Protein AF-A0A7V3FT66-F1 (afdb_monomer_lite)

Secondary structure (DSSP, 8-state):
--HIIIIIIHHHHHHHTT--HHHHHHHHHHHHTHHHHHTTSTHHHHHH-GGGTHHHHHHHHHHHHHHH--HHHHHHHHHHHHHHHHHTTTTTT---TTTT-GGGS-HHHHHHHHHHHHHHHHHHHHHHTT-

Sequence (131 aa):
MNREVHYELTKRWALDEGFSADDAEVIATADWACDARYVTTLAHKRYHWPLFGSWLVWRRRAADARESGDLVALGEALHALQDTIGHGFLGHLWHWPGIDRLEHRGPGVRRRLERASRRVLAMHLQGRGRG

Foldseek 3Di:
DDLCQLAVLQLVLLVVLPDDNVLSNLLSCLLVCLCVVCVVHPVNCCLQEVVNPLVVQLVVLLVVCLVPVDSSSLSSSLNSVLNCLQCDNCVVPDDDPPSSDPVVDDPVSVVVSSVVSSVSSNSSVVSVVVD

pLDDT: mean 82.96, std 14.77, range [44.12, 98.25]

Structure (mmCIF, N/CA/C/O backbone):
data_AF-A0A7V3FT66-F1
#
_entry.id   AF-A0A7V3FT66-F1
#
loop_
_atom_site.group_PDB
_atom_site.id
_atom_site.type_symbol
_atom_site.label_atom_id
_atom_site.label_alt_id
_atom_site.label_comp_id
_atom_site.label_asym_id
_atom_site.label_entity_id
_atom_site.label_seq_id
_atom_site.pdbx_PDB_ins_code
_atom_site.Cartn_x
_atom_site.Cartn_y
_atom_site.Cartn_z
_atom_site.occupancy
_atom_site.B_iso_or_equiv
_atom_site.auth_seq_id
_atom_site.auth_comp_id
_atom_site.auth_asym_id
_atom_site.auth_atom_id
_atom_site.pdbx_PDB_model_num
ATOM 1 N N . MET A 1 1 ? 6.030 0.648 -8.599 1.00 72.00 1 MET A N 1
ATOM 2 C CA . MET A 1 1 ? 5.209 -0.060 -9.634 1.00 72.00 1 MET A CA 1
ATOM 3 C C . MET A 1 1 ? 4.166 0.904 -10.232 1.00 72.00 1 MET A C 1
ATOM 5 O O . MET A 1 1 ? 4.303 2.102 -10.043 1.00 72.00 1 MET A O 1
ATOM 9 N N . ASN A 1 2 ? 3.173 0.465 -11.026 1.00 81.44 2 ASN A N 1
ATOM 10 C CA . ASN A 1 2 ? 2.145 1.353 -11.618 1.00 81.44 2 ASN A CA 1
ATOM 11 C C . ASN A 1 2 ? 0.846 1.412 -10.778 1.00 81.44 2 ASN A C 1
ATOM 13 O O . ASN A 1 2 ? 0.650 0.618 -9.859 1.00 81.44 2 ASN A O 1
ATOM 17 N N . ARG A 1 3 ? -0.077 2.320 -11.145 1.00 87.44 3 ARG A N 1
ATOM 18 C CA . ARG A 1 3 ? -1.399 2.496 -10.503 1.00 87.44 3 ARG A CA 1
ATOM 19 C C . ARG A 1 3 ? -2.218 1.202 -10.407 1.00 87.44 3 ARG A C 1
ATOM 21 O O . ARG A 1 3 ? -2.977 1.030 -9.462 1.00 87.44 3 ARG A O 1
ATOM 28 N N . GLU A 1 4 ? -2.061 0.289 -11.364 1.00 89.50 4 GLU A N 1
ATOM 29 C CA . GLU A 1 4 ? -2.715 -1.026 -11.325 1.00 89.50 4 GLU A CA 1
ATOM 30 C C . GLU A 1 4 ? -2.383 -1.779 -10.030 1.00 89.50 4 GLU A C 1
ATOM 32 O O . GLU A 1 4 ? -3.285 -2.300 -9.385 1.00 89.50 4 GLU A O 1
ATOM 37 N N . VAL A 1 5 ? -1.111 -1.806 -9.620 1.00 88.62 5 VAL A N 1
ATOM 38 C CA . VAL A 1 5 ? -0.692 -2.505 -8.398 1.00 88.62 5 VAL A CA 1
ATOM 39 C C . VAL A 1 5 ? -1.046 -1.692 -7.161 1.00 88.62 5 VAL A C 1
ATOM 41 O O . VAL A 1 5 ? -1.802 -2.171 -6.322 1.00 88.62 5 VAL A O 1
ATOM 44 N N . HIS A 1 6 ? -0.537 -0.462 -7.087 1.00 92.94 6 HIS A N 1
ATOM 45 C CA . HIS A 1 6 ? -0.593 0.358 -5.874 1.00 92.94 6 HIS A CA 1
ATOM 46 C C . HIS A 1 6 ? -1.992 0.866 -5.530 1.00 92.94 6 HIS A C 1
ATOM 48 O O . HIS A 1 6 ? -2.233 1.291 -4.409 1.00 92.94 6 HIS A O 1
ATOM 54 N N . TYR A 1 7 ? -2.924 0.853 -6.485 1.00 95.38 7 TYR A N 1
ATOM 55 C CA . TYR A 1 7 ? -4.284 1.321 -6.249 1.00 95.38 7 TYR A CA 1
ATOM 56 C C . TYR A 1 7 ? -5.314 0.229 -6.528 1.00 95.38 7 TYR A C 1
ATOM 58 O O . TYR A 1 7 ? -5.970 -0.243 -5.605 1.00 95.38 7 TYR A O 1
ATOM 66 N N . GLU A 1 8 ? -5.454 -0.207 -7.783 1.00 95.50 8 GLU A N 1
ATOM 67 C CA . GLU A 1 8 ? -6.579 -1.068 -8.188 1.00 95.50 8 GLU A CA 1
ATOM 68 C C . GLU A 1 8 ? -6.514 -2.455 -7.529 1.00 95.50 8 GLU A C 1
ATOM 70 O O . GLU A 1 8 ? -7.490 -2.928 -6.939 1.00 95.50 8 GLU A O 1
ATOM 75 N N . LEU A 1 9 ? -5.349 -3.106 -7.589 1.00 95.50 9 LEU A N 1
ATOM 76 C CA . LEU A 1 9 ? -5.138 -4.407 -6.962 1.00 95.50 9 LEU A CA 1
ATOM 77 C C . LEU A 1 9 ? -5.085 -4.297 -5.442 1.00 95.50 9 LEU A C 1
ATOM 79 O O . LEU A 1 9 ? -5.717 -5.115 -4.779 1.00 95.50 9 LEU A O 1
ATOM 83 N N . THR A 1 10 ? -4.414 -3.285 -4.884 1.00 97.38 10 THR A N 1
ATOM 84 C CA . THR A 1 10 ? -4.422 -3.040 -3.434 1.00 97.38 10 THR A CA 1
ATOM 85 C C . THR A 1 10 ? -5.847 -2.886 -2.897 1.00 97.38 10 THR A C 1
ATOM 87 O O . THR A 1 10 ? -6.205 -3.569 -1.936 1.00 97.38 10 THR A O 1
ATOM 90 N N . LYS A 1 11 ? -6.692 -2.072 -3.546 1.00 98.25 11 LYS A N 1
ATOM 91 C CA . LYS A 1 11 ? -8.100 -1.893 -3.164 1.00 98.25 11 LYS A CA 1
ATOM 92 C C . LYS A 1 11 ? -8.864 -3.210 -3.229 1.00 98.25 11 LYS A C 1
ATOM 94 O O . LYS A 1 11 ? -9.533 -3.583 -2.269 1.00 98.25 11 LYS A O 1
ATOM 99 N N . ARG A 1 12 ? -8.740 -3.937 -4.343 1.00 98.00 12 ARG A N 1
ATOM 100 C CA . ARG A 1 12 ? -9.400 -5.236 -4.522 1.00 98.00 12 ARG A CA 1
ATOM 101 C C . ARG A 1 12 ? -8.976 -6.240 -3.452 1.00 98.00 12 ARG A C 1
ATOM 103 O O . ARG A 1 12 ? -9.828 -6.882 -2.855 1.00 98.00 12 ARG A O 1
ATOM 110 N N . TRP A 1 13 ? -7.679 -6.361 -3.189 1.00 97.88 13 TRP A N 1
ATOM 111 C CA . TRP A 1 13 ? -7.170 -7.278 -2.175 1.00 97.88 13 TRP A CA 1
ATOM 112 C C . TRP A 1 13 ? -7.623 -6.887 -0.770 1.00 97.88 13 TRP A C 1
ATOM 114 O O . TRP A 1 13 ? -7.950 -7.771 0.009 1.00 97.88 13 TRP A O 1
ATOM 124 N N . ALA A 1 14 ? -7.690 -5.594 -0.439 1.00 97.75 14 ALA A N 1
ATOM 125 C CA . ALA A 1 14 ? -8.225 -5.146 0.846 1.00 97.75 14 ALA A CA 1
ATOM 126 C C . ALA A 1 14 ? -9.704 -5.540 1.015 1.00 97.75 14 ALA A C 1
ATOM 128 O O . ALA A 1 14 ? -10.077 -6.080 2.055 1.00 97.75 14 ALA A O 1
ATOM 129 N N . LEU A 1 15 ? -10.523 -5.352 -0.024 1.00 98.12 15 LEU A N 1
ATOM 130 C CA . LEU A 1 15 ? -11.917 -5.809 -0.029 1.00 98.12 15 LEU A CA 1
ATOM 131 C C . LEU A 1 15 ? -12.017 -7.332 0.150 1.00 98.12 15 LEU A C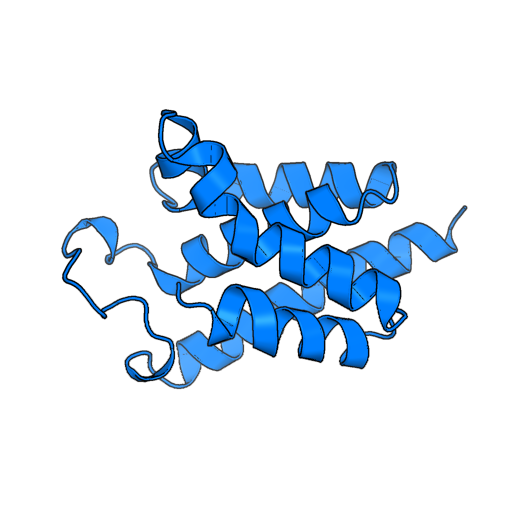 1
ATOM 133 O O . LEU A 1 15 ? -12.776 -7.800 0.994 1.00 98.12 15 LEU A O 1
ATOM 137 N N . ASP A 1 16 ? -11.215 -8.099 -0.594 1.00 97.56 16 ASP A N 1
ATOM 138 C CA . ASP A 1 16 ? -11.203 -9.567 -0.532 1.00 97.56 16 ASP A CA 1
ATOM 139 C C . ASP A 1 16 ? -10.771 -10.102 0.851 1.00 97.56 16 ASP A C 1
ATOM 141 O O . ASP A 1 16 ? -11.186 -11.191 1.245 1.00 97.56 16 ASP A O 1
ATOM 145 N N . GLU A 1 17 ? -9.940 -9.358 1.593 1.00 96.50 17 GLU A N 1
ATOM 146 C CA . GLU A 1 17 ? -9.528 -9.699 2.965 1.00 96.50 17 GLU A CA 1
ATOM 147 C C . GLU A 1 17 ? -10.540 -9.248 4.036 1.00 96.50 17 GLU A C 1
ATOM 149 O O . GLU A 1 17 ? -10.394 -9.614 5.201 1.00 96.50 17 GLU A O 1
ATOM 154 N N . GLY A 1 18 ? -11.583 -8.500 3.660 1.00 96.50 18 GLY A N 1
ATOM 155 C CA . GLY A 1 18 ? -12.690 -8.133 4.549 1.00 96.50 18 GLY A CA 1
ATOM 156 C C . GLY A 1 18 ? -12.636 -6.717 5.126 1.00 96.50 18 GLY A C 1
ATOM 157 O O . GLY A 1 18 ? -13.334 -6.439 6.101 1.00 96.50 18 GLY A O 1
ATOM 158 N N . PHE A 1 19 ? -11.836 -5.812 4.554 1.00 96.88 19 PHE A N 1
ATOM 159 C CA . PHE A 1 19 ? -11.941 -4.386 4.878 1.00 96.88 19 PHE A CA 1
ATOM 160 C C . PHE A 1 19 ? -13.249 -3.793 4.329 1.00 96.88 19 PHE A C 1
ATOM 162 O O . PHE A 1 19 ? -13.789 -4.258 3.322 1.00 96.88 19 PHE A O 1
ATOM 169 N N . SER A 1 20 ? -13.750 -2.735 4.974 1.00 97.38 20 SER A N 1
ATOM 170 C CA . SER A 1 20 ? -14.852 -1.942 4.422 1.00 97.38 20 SER A CA 1
ATOM 171 C C . SER A 1 20 ? -14.422 -1.259 3.116 1.00 97.38 20 SER A C 1
ATOM 173 O O . SER A 1 20 ? -13.230 -1.101 2.843 1.00 97.38 20 SER A O 1
ATOM 175 N N . ALA A 1 21 ? -15.391 -0.826 2.306 1.00 97.94 21 ALA A N 1
ATOM 176 C CA . ALA A 1 21 ? -15.094 -0.088 1.079 1.00 97.94 21 ALA A CA 1
ATOM 177 C C . ALA A 1 21 ? -14.311 1.207 1.349 1.00 97.94 21 ALA A C 1
ATOM 179 O O . ALA A 1 21 ? -13.377 1.514 0.608 1.00 97.94 21 ALA A O 1
ATOM 180 N N . ASP A 1 22 ? -14.648 1.909 2.432 1.00 98.06 22 ASP A N 1
ATOM 181 C CA . ASP A 1 22 ? -13.976 3.142 2.842 1.00 98.06 22 ASP A CA 1
ATOM 182 C C . ASP A 1 22 ? -12.546 2.864 3.326 1.00 98.06 22 ASP A C 1
ATOM 184 O O . ASP A 1 22 ? -11.607 3.529 2.888 1.00 98.06 22 ASP A O 1
ATOM 188 N N . ASP A 1 23 ? -12.343 1.833 4.156 1.00 97.88 23 ASP A N 1
ATOM 189 C CA . ASP A 1 23 ? -11.005 1.450 4.620 1.00 97.88 23 ASP A CA 1
ATOM 190 C C . ASP A 1 23 ? -10.124 1.022 3.431 1.00 97.88 23 ASP A C 1
ATOM 192 O O . ASP A 1 23 ? -8.965 1.430 3.330 1.00 97.88 23 ASP A O 1
ATOM 196 N N . ALA A 1 24 ? -10.672 0.238 2.496 1.00 97.94 24 ALA A N 1
ATOM 197 C CA . ALA A 1 24 ? -9.965 -0.193 1.291 1.00 97.94 24 ALA A CA 1
ATOM 198 C C . ALA A 1 24 ? -9.557 0.992 0.397 1.00 97.94 24 ALA A C 1
ATOM 200 O O . ALA A 1 24 ? -8.457 0.991 -0.161 1.00 97.94 24 ALA A O 1
ATOM 201 N N . GLU A 1 25 ? -10.412 2.013 0.284 1.00 98.19 25 GLU A N 1
ATOM 202 C CA . GLU A 1 25 ? -10.116 3.250 -0.444 1.00 98.19 25 GLU A CA 1
ATOM 203 C C . GLU A 1 25 ? -8.969 4.034 0.208 1.00 98.19 25 GLU A C 1
ATOM 205 O O . GLU A 1 25 ? -8.056 4.489 -0.487 1.00 98.19 25 GLU A O 1
ATOM 210 N N . VAL A 1 26 ? -8.975 4.153 1.540 1.00 97.94 26 VAL A N 1
ATOM 211 C CA . VAL A 1 26 ? -7.906 4.826 2.295 1.00 97.94 26 VAL A CA 1
ATOM 212 C C . VAL A 1 26 ? -6.569 4.115 2.091 1.00 97.94 26 VAL A C 1
ATOM 214 O O . VAL A 1 26 ? -5.568 4.768 1.782 1.00 97.94 26 VAL A O 1
ATOM 217 N N . ILE A 1 27 ? -6.551 2.783 2.210 1.00 97.75 27 ILE A N 1
ATOM 218 C CA . ILE A 1 27 ? -5.338 1.972 2.037 1.00 97.75 27 ILE A CA 1
ATOM 219 C C . ILE A 1 27 ? -4.778 2.140 0.618 1.00 97.75 27 ILE A C 1
ATOM 221 O O . ILE A 1 27 ? -3.597 2.449 0.458 1.00 97.75 27 ILE A O 1
ATOM 225 N N . ALA A 1 28 ? -5.618 1.979 -0.409 1.00 97.12 28 ALA A N 1
ATOM 226 C CA . ALA A 1 28 ? -5.206 2.081 -1.810 1.00 97.12 28 ALA A CA 1
ATOM 227 C C . ALA A 1 28 ? -4.730 3.492 -2.183 1.00 97.12 28 ALA A C 1
ATOM 229 O O . ALA A 1 28 ? -3.749 3.660 -2.908 1.00 97.12 28 ALA A O 1
ATOM 230 N N . THR A 1 29 ? -5.388 4.524 -1.654 1.00 96.19 29 THR A N 1
ATOM 231 C CA . THR A 1 29 ? -4.967 5.914 -1.861 1.00 96.19 29 THR A CA 1
ATOM 232 C C . THR A 1 29 ? -3.602 6.175 -1.234 1.00 96.19 29 THR A C 1
ATOM 234 O O . THR A 1 29 ? -2.759 6.823 -1.853 1.00 96.19 29 THR A O 1
ATOM 237 N N . ALA A 1 30 ? -3.357 5.671 -0.022 1.00 95.19 30 ALA A N 1
ATOM 238 C CA . ALA A 1 30 ? -2.080 5.841 0.664 1.00 95.19 30 ALA A CA 1
ATOM 239 C C . ALA A 1 30 ? -0.925 5.102 -0.035 1.00 95.19 30 ALA A C 1
ATOM 241 O O . ALA A 1 30 ? 0.169 5.658 -0.132 1.00 95.19 30 ALA A O 1
ATOM 242 N N . ASP A 1 31 ? -1.177 3.894 -0.541 1.00 95.00 31 ASP A N 1
ATOM 243 C CA . ASP A 1 31 ? -0.218 3.102 -1.319 1.00 95.00 31 ASP A CA 1
ATOM 244 C C . ASP A 1 31 ? 0.168 3.828 -2.624 1.00 95.00 31 ASP A C 1
ATOM 246 O O . ASP A 1 31 ? 1.344 4.101 -2.872 1.00 95.00 31 ASP A O 1
ATOM 250 N N . TRP A 1 32 ? -0.820 4.293 -3.397 1.00 93.50 32 TRP A N 1
ATOM 251 C CA . TRP A 1 32 ? -0.574 5.060 -4.624 1.00 93.50 32 TRP A CA 1
ATOM 252 C C . TRP A 1 32 ? 0.094 6.420 -4.392 1.00 93.50 32 TRP A C 1
ATOM 254 O O . TRP A 1 32 ? 0.954 6.836 -5.166 1.00 93.50 32 TRP A O 1
ATOM 264 N N . ALA A 1 33 ? -0.288 7.134 -3.332 1.00 90.56 33 ALA A N 1
ATOM 265 C CA . ALA A 1 33 ? 0.252 8.459 -3.037 1.00 90.56 33 ALA A CA 1
ATOM 266 C C . ALA A 1 33 ? 1.658 8.425 -2.411 1.00 90.56 33 ALA A C 1
ATOM 268 O O . ALA A 1 33 ? 2.237 9.493 -2.187 1.00 90.56 33 ALA A O 1
ATOM 269 N N . CYS A 1 34 ? 2.205 7.242 -2.104 1.00 85.38 34 CYS A N 1
ATOM 270 C CA . CYS A 1 34 ? 3.478 7.103 -1.400 1.00 85.38 34 CYS A CA 1
ATOM 271 C C . CYS A 1 34 ? 4.625 7.807 -2.148 1.00 85.38 34 CYS A C 1
ATOM 273 O O . CYS A 1 34 ? 5.329 8.632 -1.562 1.00 85.38 34 CYS A O 1
ATOM 275 N N . ASP A 1 35 ? 4.742 7.597 -3.461 1.00 80.12 35 ASP A N 1
ATOM 276 C CA . ASP A 1 35 ? 5.803 8.197 -4.288 1.00 80.12 35 ASP A CA 1
ATOM 277 C C . ASP A 1 35 ? 5.767 9.717 -4.250 1.00 80.12 35 ASP A C 1
ATOM 279 O O . ASP A 1 35 ? 6.778 10.377 -4.000 1.00 80.12 35 ASP A O 1
ATOM 283 N N . ALA A 1 36 ? 4.572 10.281 -4.428 1.00 79.44 36 ALA A N 1
ATOM 284 C CA . ALA A 1 36 ? 4.362 11.721 -4.419 1.00 79.44 36 ALA A CA 1
ATOM 285 C C . ALA A 1 36 ? 4.721 12.347 -3.061 1.00 79.44 36 ALA A C 1
ATOM 287 O O . ALA A 1 36 ? 5.238 13.463 -3.018 1.00 79.44 36 ALA A O 1
ATOM 288 N N . ARG A 1 37 ? 4.495 11.629 -1.952 1.00 75.94 37 ARG A N 1
ATOM 289 C CA . ARG A 1 37 ? 4.820 12.104 -0.597 1.00 75.94 37 ARG A CA 1
ATOM 290 C C . ARG A 1 37 ? 6.318 12.164 -0.325 1.00 75.94 37 ARG A C 1
ATOM 292 O O . ARG A 1 37 ? 6.753 13.030 0.431 1.00 75.94 37 ARG A O 1
ATOM 299 N N . TYR A 1 38 ? 7.105 11.270 -0.924 1.00 69.12 38 TYR A N 1
ATOM 300 C CA . TYR A 1 38 ? 8.528 11.132 -0.603 1.00 69.12 38 TYR A CA 1
ATOM 301 C C . TYR A 1 38 ? 9.474 11.579 -1.726 1.00 69.12 38 TYR A C 1
ATOM 303 O O . TYR A 1 38 ? 10.684 11.594 -1.490 1.00 69.12 38 TYR A O 1
ATOM 311 N N . VAL A 1 39 ? 8.957 12.001 -2.889 1.00 64.00 39 VAL A N 1
ATOM 312 C CA . VAL A 1 39 ? 9.692 12.237 -4.151 1.00 64.00 39 VAL A CA 1
ATOM 313 C C . VAL A 1 39 ? 10.949 13.115 -4.034 1.00 64.00 39 VAL A C 1
ATOM 315 O O . VAL A 1 39 ? 11.918 12.904 -4.760 1.00 64.00 39 VAL A O 1
ATOM 318 N N . THR A 1 40 ? 10.981 14.077 -3.108 1.00 59.25 40 THR A N 1
ATOM 319 C CA . THR A 1 40 ? 12.114 15.005 -2.915 1.00 59.25 40 THR A CA 1
ATOM 320 C C . THR A 1 40 ? 13.102 14.570 -1.831 1.00 59.25 40 THR A C 1
ATOM 322 O O . THR A 1 40 ? 14.068 15.277 -1.547 1.00 59.25 40 THR A O 1
ATOM 325 N N . THR A 1 41 ? 12.892 13.410 -1.210 1.00 65.25 41 THR A N 1
ATOM 326 C CA . THR A 1 41 ? 13.644 12.982 -0.027 1.00 65.25 41 THR A CA 1
ATOM 327 C C . THR A 1 41 ? 14.462 11.721 -0.292 1.00 65.25 41 THR A C 1
ATOM 329 O O . THR A 1 41 ? 14.089 10.853 -1.080 1.00 65.25 41 THR A O 1
ATOM 332 N N . LEU A 1 42 ? 15.559 11.544 0.455 1.00 64.00 42 LEU A N 1
ATOM 333 C CA . LEU A 1 42 ? 16.287 10.267 0.489 1.00 64.00 42 LEU A CA 1
ATOM 334 C C . LEU A 1 42 ? 15.402 9.095 0.954 1.00 64.00 42 LEU A C 1
ATOM 336 O O . LEU A 1 42 ? 15.746 7.940 0.698 1.00 64.00 42 LEU A O 1
ATOM 340 N N . ALA A 1 43 ? 14.266 9.374 1.607 1.00 63.34 43 ALA A N 1
ATOM 341 C CA . ALA A 1 43 ? 13.298 8.356 1.992 1.00 63.34 43 ALA A CA 1
ATOM 342 C C . ALA A 1 43 ? 12.690 7.652 0.771 1.00 63.34 43 ALA A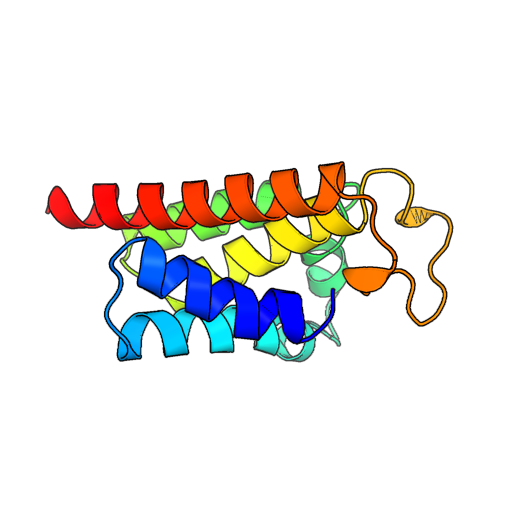 C 1
ATOM 344 O O . ALA A 1 43 ? 12.457 6.451 0.858 1.00 63.34 43 ALA A O 1
ATOM 345 N N . HIS A 1 44 ? 12.564 8.324 -0.380 1.00 67.94 44 HIS A N 1
ATOM 346 C CA . HIS A 1 44 ? 12.076 7.725 -1.628 1.00 67.94 44 HIS A CA 1
ATOM 347 C C . HIS A 1 44 ? 12.817 6.422 -1.970 1.00 67.94 44 HIS A C 1
ATOM 349 O O . HIS A 1 44 ? 12.210 5.364 -2.123 1.00 67.94 44 HIS A O 1
ATOM 355 N N . LYS A 1 45 ? 14.159 6.450 -1.930 1.00 66.62 45 LYS A N 1
ATOM 356 C CA . LYS A 1 45 ? 14.992 5.259 -2.180 1.00 66.62 45 LYS A CA 1
ATOM 357 C C . LYS A 1 45 ? 14.722 4.139 -1.174 1.00 66.62 45 LYS A C 1
ATOM 359 O O . LYS A 1 45 ? 14.734 2.968 -1.541 1.00 66.62 45 LYS A O 1
ATOM 364 N N . ARG A 1 46 ? 14.467 4.491 0.092 1.00 68.38 46 ARG A N 1
ATOM 365 C CA . ARG A 1 46 ? 14.210 3.526 1.171 1.00 68.38 46 ARG A CA 1
ATOM 366 C C . ARG A 1 46 ? 12.860 2.843 1.027 1.00 68.38 46 ARG A C 1
ATOM 368 O O . ARG A 1 46 ? 12.742 1.737 1.518 1.00 68.38 46 ARG A O 1
ATOM 375 N N . TYR A 1 47 ? 11.872 3.453 0.379 1.00 65.81 47 TYR A N 1
ATOM 376 C CA . TYR A 1 47 ? 10.588 2.798 0.110 1.00 65.81 47 TYR A CA 1
ATOM 377 C C . TYR A 1 47 ? 10.686 1.802 -1.049 1.00 65.81 47 TYR A C 1
ATOM 379 O O . TYR A 1 47 ? 10.079 0.741 -1.000 1.00 65.81 47 TYR A O 1
ATOM 387 N N . HIS A 1 48 ? 11.538 2.083 -2.029 1.00 69.50 48 HIS A N 1
ATOM 388 C CA . HIS A 1 48 ? 11.510 1.358 -3.294 1.00 69.50 48 HIS A CA 1
ATOM 389 C C . HIS A 1 48 ? 12.572 0.240 -3.386 1.00 69.50 48 HIS A C 1
ATOM 391 O O . HIS A 1 48 ? 12.408 -0.733 -4.117 1.00 69.50 48 HIS A O 1
ATOM 397 N N . TRP A 1 49 ? 13.706 0.364 -2.678 1.00 66.62 49 TRP A N 1
ATOM 398 C CA . TRP A 1 49 ? 14.895 -0.442 -2.987 1.00 66.62 49 TRP A CA 1
ATOM 399 C C . TRP A 1 49 ? 15.321 -1.301 -1.790 1.00 66.62 49 TRP A C 1
ATOM 401 O O . TRP A 1 49 ? 15.670 -0.754 -0.736 1.00 66.62 49 TRP A O 1
ATOM 411 N N . PRO A 1 50 ? 15.425 -2.635 -1.965 1.00 66.06 50 PRO A N 1
ATOM 412 C CA . PRO A 1 50 ? 15.933 -3.544 -0.938 1.00 66.06 50 PRO A CA 1
ATOM 413 C C . PRO A 1 50 ? 17.283 -3.109 -0.366 1.00 66.06 50 PRO A C 1
ATOM 415 O O . PRO A 1 50 ? 17.455 -3.095 0.852 1.00 66.06 50 PRO A O 1
ATOM 418 N N . LEU A 1 51 ? 18.207 -2.686 -1.237 1.00 70.19 51 LEU A N 1
ATOM 419 C CA . LEU A 1 51 ? 19.546 -2.219 -0.864 1.00 70.19 51 LEU A CA 1
ATOM 420 C C . LEU A 1 51 ? 19.516 -0.976 0.042 1.00 70.19 51 LEU A C 1
ATOM 422 O O . LEU A 1 51 ? 20.403 -0.790 0.868 1.00 70.19 51 LEU A O 1
ATOM 426 N N . PHE A 1 52 ? 18.479 -0.147 -0.083 1.00 65.69 52 PHE A N 1
ATOM 427 C CA . PHE A 1 52 ? 18.295 1.067 0.713 1.00 65.69 52 PHE A CA 1
ATOM 428 C C . PHE A 1 52 ? 17.333 0.862 1.899 1.00 65.69 52 PHE A C 1
ATOM 430 O O . PHE A 1 52 ? 17.020 1.810 2.623 1.00 65.69 52 PHE A O 1
ATOM 437 N N . GLY A 1 53 ? 16.909 -0.382 2.149 1.00 76.69 53 GLY A N 1
ATOM 438 C CA . GLY A 1 53 ? 16.172 -0.767 3.348 1.00 76.69 53 GLY A CA 1
ATOM 439 C C . GLY A 1 53 ? 14.654 -0.834 3.195 1.00 76.69 53 GLY A C 1
ATOM 440 O O . GLY A 1 53 ? 13.968 -0.791 4.215 1.00 76.69 53 GLY A O 1
ATOM 441 N N . SER A 1 54 ? 14.116 -1.003 1.985 1.00 78.50 54 SER A N 1
ATOM 442 C CA . SER A 1 54 ? 12.666 -1.183 1.769 1.00 78.50 54 SER A CA 1
ATOM 443 C C . SER A 1 54 ? 12.065 -2.350 2.556 1.00 78.50 54 SER A C 1
ATOM 445 O O . SER A 1 54 ? 10.956 -2.241 3.079 1.00 78.50 54 SER A O 1
ATOM 447 N N . TRP A 1 55 ? 12.849 -3.411 2.793 1.00 79.31 55 TRP A N 1
ATOM 448 C CA . TRP A 1 55 ? 12.507 -4.498 3.719 1.00 79.31 55 TRP A CA 1
ATOM 449 C C . TRP A 1 55 ? 12.270 -4.042 5.162 1.00 79.31 55 TRP A C 1
ATOM 451 O O . TRP A 1 55 ? 11.432 -4.610 5.857 1.00 79.31 55 TRP A O 1
ATOM 461 N N . LEU A 1 56 ? 13.023 -3.053 5.640 1.00 84.38 56 LEU A N 1
ATOM 462 C CA . LEU A 1 56 ? 12.859 -2.508 6.987 1.00 84.38 56 LEU A CA 1
ATOM 463 C C . LEU A 1 56 ? 11.679 -1.540 7.039 1.00 84.38 56 LEU A C 1
ATOM 465 O O . LEU A 1 56 ? 10.925 -1.559 8.010 1.00 84.38 56 LEU A O 1
ATOM 469 N N . VAL A 1 57 ? 11.501 -0.733 5.988 1.00 85.56 57 VAL A N 1
ATOM 470 C CA . VAL A 1 57 ? 10.404 0.238 5.893 1.00 85.56 57 VAL A CA 1
ATOM 471 C C . VAL A 1 57 ? 9.054 -0.464 5.952 1.00 85.56 57 VAL A C 1
ATOM 473 O O . VAL A 1 57 ? 8.258 -0.131 6.830 1.00 85.56 57 VAL A O 1
ATOM 476 N N . TRP A 1 58 ? 8.809 -1.474 5.106 1.00 88.88 58 TRP A N 1
ATOM 477 C CA . TRP A 1 58 ? 7.500 -2.135 5.117 1.00 88.88 58 TRP A CA 1
ATOM 478 C C . TRP A 1 58 ? 7.224 -2.828 6.452 1.00 88.88 58 TRP A C 1
ATOM 480 O O . TRP A 1 58 ? 6.109 -2.756 6.959 1.00 88.88 58 TRP A O 1
ATOM 490 N N . ARG A 1 59 ? 8.235 -3.463 7.067 1.00 89.38 59 ARG A N 1
ATOM 491 C CA . ARG A 1 59 ? 8.062 -4.152 8.357 1.00 89.38 59 ARG A CA 1
ATOM 492 C C . ARG A 1 59 ? 7.702 -3.181 9.468 1.00 89.38 59 ARG A C 1
ATOM 494 O O . ARG A 1 59 ? 6.821 -3.489 10.263 1.00 89.38 59 ARG A O 1
ATOM 501 N N . ARG A 1 60 ? 8.376 -2.030 9.512 1.00 90.94 60 ARG A N 1
ATOM 502 C CA . ARG A 1 60 ? 8.113 -0.994 10.509 1.00 90.94 60 ARG A CA 1
ATOM 503 C C . ARG A 1 60 ? 6.716 -0.413 10.332 1.00 90.94 60 ARG A C 1
ATOM 505 O O . ARG A 1 60 ? 5.938 -0.448 11.269 1.00 90.94 60 ARG A O 1
ATOM 512 N N . ARG A 1 61 ? 6.364 0.015 9.118 1.00 91.00 61 ARG A N 1
ATOM 513 C CA . ARG A 1 61 ? 5.043 0.595 8.842 1.00 91.00 61 ARG A CA 1
ATOM 514 C C . ARG A 1 61 ? 3.902 -0.399 9.060 1.00 91.00 61 ARG A C 1
ATOM 516 O O . ARG A 1 61 ? 2.864 -0.016 9.579 1.00 91.00 61 ARG A O 1
ATOM 523 N N . ALA A 1 62 ? 4.104 -1.681 8.744 1.00 91.62 62 ALA A N 1
ATOM 524 C CA . ALA A 1 62 ? 3.120 -2.722 9.041 1.00 91.62 62 ALA A CA 1
ATOM 525 C C . ALA A 1 62 ? 2.938 -2.945 10.554 1.00 91.62 62 ALA A C 1
ATOM 527 O O . ALA A 1 62 ? 1.824 -3.223 10.994 1.00 91.62 62 ALA A O 1
ATOM 528 N N . ALA A 1 63 ? 4.013 -2.832 11.344 1.00 91.12 63 ALA A N 1
ATOM 529 C CA . ALA A 1 63 ? 3.934 -2.879 12.802 1.00 91.12 63 ALA A CA 1
ATOM 530 C C . ALA A 1 63 ? 3.208 -1.643 13.354 1.00 91.12 63 ALA A C 1
ATOM 532 O O . ALA A 1 63 ? 2.222 -1.810 14.065 1.00 91.12 63 ALA A O 1
ATOM 533 N N . ASP A 1 64 ? 3.608 -0.441 12.926 1.00 88.88 64 ASP A N 1
ATOM 534 C CA . ASP A 1 64 ? 2.977 0.825 13.317 1.00 88.88 64 ASP A CA 1
ATOM 535 C C . ASP A 1 64 ? 1.468 0.797 13.011 1.00 88.88 64 ASP A C 1
ATOM 537 O O . ASP A 1 64 ? 0.644 1.090 13.877 1.00 88.88 64 ASP A O 1
ATOM 541 N N . ALA A 1 65 ? 1.091 0.365 11.802 1.00 92.38 65 ALA A N 1
ATOM 542 C CA . ALA A 1 65 ? -0.303 0.213 11.395 1.00 92.38 65 ALA A CA 1
ATOM 543 C C . ALA A 1 65 ? -1.052 -0.773 12.293 1.00 92.38 65 ALA A C 1
ATOM 545 O O . ALA A 1 65 ? -2.182 -0.523 12.691 1.00 92.38 65 ALA A O 1
ATOM 546 N N . ARG A 1 66 ? -0.440 -1.914 12.619 1.00 90.88 66 ARG A N 1
ATOM 547 C CA . ARG A 1 66 ? -1.068 -2.928 13.470 1.00 90.88 66 ARG A CA 1
ATOM 548 C C . ARG A 1 66 ? -1.272 -2.440 14.906 1.00 90.88 66 ARG A C 1
ATOM 550 O O . ARG A 1 66 ? -2.276 -2.798 15.509 1.00 90.88 66 ARG A O 1
ATOM 557 N N . GLU A 1 67 ? -0.327 -1.683 15.451 1.00 89.62 67 GLU A N 1
ATOM 558 C CA . GLU A 1 67 ? -0.390 -1.175 16.826 1.00 89.62 67 GLU A CA 1
ATOM 559 C C . GLU A 1 67 ? -1.386 -0.019 16.974 1.00 89.62 67 GLU A C 1
ATOM 561 O O . GLU A 1 67 ? -2.073 0.073 17.986 1.00 89.62 67 GLU A O 1
ATOM 566 N N . SER A 1 68 ? -1.491 0.841 15.959 1.00 91.25 68 SER A N 1
ATOM 567 C CA . SER A 1 68 ? -2.310 2.063 16.002 1.00 91.25 68 SER A CA 1
ATOM 568 C C . SER A 1 68 ? -3.657 1.964 15.280 1.00 91.25 68 SER A C 1
ATOM 570 O O . SER A 1 68 ? -4.519 2.815 15.478 1.00 91.25 68 SER A O 1
ATOM 572 N N . GLY A 1 69 ? -3.842 0.965 14.414 1.00 92.12 69 GLY A N 1
ATOM 573 C CA . GLY A 1 69 ? -4.962 0.920 13.471 1.00 92.12 69 GLY A CA 1
ATOM 574 C C . GLY A 1 69 ? -4.826 1.891 12.289 1.00 92.12 69 GLY A C 1
ATOM 575 O O . GLY A 1 69 ? -5.791 2.067 11.549 1.00 92.12 69 GLY A O 1
ATOM 576 N N . ASP A 1 70 ? -3.662 2.522 12.091 1.00 94.88 70 ASP A N 1
ATOM 577 C CA . ASP A 1 70 ? -3.441 3.498 11.019 1.00 94.88 70 ASP A CA 1
ATOM 578 C C . ASP A 1 70 ? -3.411 2.836 9.627 1.00 94.88 70 ASP A C 1
ATOM 580 O O . ASP A 1 70 ? -2.444 2.179 9.223 1.00 94.88 70 ASP A O 1
ATOM 584 N N . LEU A 1 71 ? -4.485 3.050 8.867 1.00 96.25 71 LEU A N 1
ATOM 585 C CA . LEU A 1 71 ? -4.648 2.558 7.499 1.00 96.25 71 LEU A CA 1
ATOM 586 C C . LEU A 1 71 ? -3.707 3.241 6.498 1.00 96.25 71 LEU A C 1
ATOM 588 O O . LEU A 1 71 ? -3.361 2.647 5.475 1.00 96.25 71 LEU A O 1
ATOM 592 N N . VAL A 1 72 ? -3.254 4.464 6.784 1.00 95.56 72 VAL A N 1
ATOM 593 C CA . VAL A 1 72 ? -2.283 5.165 5.938 1.00 95.56 72 VAL A CA 1
ATOM 594 C C . VAL A 1 72 ? -0.915 4.510 6.076 1.00 95.56 72 VAL A C 1
ATOM 596 O O . VAL A 1 72 ? -0.280 4.207 5.065 1.00 95.56 72 VAL A O 1
ATOM 599 N N . ALA A 1 73 ? -0.485 4.220 7.307 1.00 93.56 73 ALA A N 1
ATOM 600 C CA . ALA A 1 73 ? 0.731 3.447 7.547 1.00 93.56 73 ALA A CA 1
ATOM 601 C C . ALA A 1 73 ? 0.656 2.054 6.897 1.00 93.56 73 ALA A C 1
ATOM 603 O O . ALA A 1 73 ? 1.658 1.569 6.368 1.00 93.56 73 ALA A O 1
ATOM 604 N N . LEU A 1 74 ? -0.527 1.428 6.869 1.00 96.62 74 LEU A N 1
ATOM 605 C CA . LEU A 1 74 ? -0.732 0.155 6.175 1.00 96.62 74 LEU A CA 1
ATOM 606 C C . LEU A 1 74 ? -0.528 0.282 4.658 1.00 96.62 74 LEU A C 1
ATOM 608 O O . LEU A 1 74 ? 0.189 -0.535 4.080 1.00 96.62 74 LEU A O 1
ATOM 612 N N . GLY A 1 75 ? -1.099 1.310 4.024 1.00 96.12 75 GLY A N 1
ATOM 613 C CA . GLY A 1 75 ? -0.887 1.589 2.598 1.00 96.12 75 GLY A CA 1
ATOM 614 C C . GLY A 1 75 ? 0.584 1.852 2.266 1.00 96.12 75 GLY A C 1
ATOM 615 O O . GLY A 1 75 ? 1.132 1.264 1.338 1.00 96.12 75 GLY A O 1
ATOM 616 N N . GLU A 1 76 ? 1.278 2.637 3.090 1.00 93.56 76 GLU A N 1
ATOM 617 C CA . GLU A 1 76 ? 2.721 2.870 2.943 1.00 93.56 76 GLU A CA 1
ATOM 618 C C . GLU A 1 76 ? 3.564 1.595 3.121 1.00 93.56 76 GLU A C 1
ATOM 620 O O . GLU A 1 76 ? 4.590 1.414 2.457 1.00 93.56 76 GLU A O 1
ATOM 625 N N . ALA A 1 77 ? 3.149 0.696 4.018 1.00 94.12 77 ALA A N 1
ATOM 626 C CA . ALA A 1 77 ? 3.794 -0.599 4.185 1.00 94.12 77 ALA A CA 1
ATOM 627 C C . ALA A 1 77 ? 3.626 -1.472 2.936 1.00 94.12 77 ALA A C 1
ATOM 629 O O . ALA A 1 77 ? 4.588 -2.107 2.495 1.00 94.12 77 ALA A O 1
ATOM 630 N N . LEU A 1 78 ? 2.417 -1.503 2.367 1.00 95.38 78 LEU A N 1
ATOM 631 C CA . LEU A 1 78 ? 2.122 -2.244 1.144 1.00 95.38 78 LEU A CA 1
ATOM 632 C C . LEU A 1 78 ? 2.944 -1.717 -0.023 1.00 95.38 78 LEU A C 1
ATOM 634 O O . LEU A 1 78 ? 3.624 -2.521 -0.654 1.00 95.38 78 LEU A O 1
ATOM 638 N N . HIS A 1 79 ? 2.993 -0.402 -0.212 1.00 93.12 79 HIS A N 1
ATOM 639 C CA . HIS A 1 79 ? 3.820 0.228 -1.232 1.00 93.12 79 HIS A CA 1
ATOM 640 C C . HIS A 1 79 ? 5.274 -0.265 -1.168 1.00 93.12 79 HIS A C 1
ATOM 642 O O . HIS A 1 79 ? 5.800 -0.850 -2.120 1.00 93.12 79 HIS A O 1
ATOM 648 N N . ALA A 1 80 ? 5.909 -0.130 0.004 1.00 90.31 80 ALA A N 1
ATOM 649 C CA . ALA A 1 80 ? 7.300 -0.536 0.179 1.00 90.31 80 ALA A CA 1
ATOM 650 C C . ALA A 1 80 ? 7.509 -2.039 -0.061 1.00 90.31 80 ALA A C 1
ATOM 652 O O . ALA A 1 80 ? 8.504 -2.448 -0.663 1.00 90.31 80 ALA A O 1
ATOM 653 N N . LEU A 1 81 ? 6.585 -2.891 0.390 1.00 92.00 81 LEU A N 1
ATOM 654 C CA . LEU A 1 81 ? 6.633 -4.336 0.152 1.00 92.00 81 LEU A CA 1
ATOM 655 C C . LEU A 1 81 ? 6.505 -4.676 -1.340 1.00 92.00 81 LEU A C 1
ATOM 657 O O . LEU A 1 81 ? 7.241 -5.527 -1.846 1.00 92.00 81 LEU A O 1
ATOM 661 N N . GLN A 1 82 ? 5.554 -4.047 -2.023 1.00 91.69 82 GLN A N 1
ATOM 662 C CA . GLN A 1 82 ? 5.254 -4.283 -3.429 1.00 91.69 82 GLN A CA 1
ATOM 663 C C . GLN A 1 82 ? 6.439 -3.895 -4.301 1.00 91.69 82 GLN A C 1
ATOM 665 O O . GLN A 1 82 ? 6.864 -4.712 -5.113 1.00 91.69 82 GLN A O 1
ATOM 670 N N . ASP A 1 83 ? 7.058 -2.746 -4.049 1.00 86.50 83 ASP A N 1
ATOM 671 C CA . ASP A 1 83 ? 8.249 -2.305 -4.774 1.00 86.50 83 ASP A CA 1
ATOM 672 C C . ASP A 1 83 ? 9.485 -3.141 -4.440 1.00 86.50 83 ASP A C 1
ATOM 674 O O . ASP A 1 83 ? 10.240 -3.532 -5.333 1.00 86.50 83 ASP A O 1
ATOM 678 N N . THR A 1 84 ? 9.633 -3.562 -3.183 1.00 84.94 84 THR A N 1
ATOM 679 C CA . THR A 1 84 ? 10.660 -4.538 -2.787 1.00 84.94 84 THR A CA 1
ATOM 680 C C . THR A 1 84 ? 10.571 -5.827 -3.613 1.00 84.94 84 THR A C 1
ATOM 682 O O . THR A 1 84 ? 11.590 -6.379 -4.039 1.00 84.94 84 THR A O 1
ATOM 685 N N . ILE A 1 85 ? 9.356 -6.340 -3.826 1.00 85.75 85 ILE A N 1
ATOM 686 C CA . ILE A 1 85 ? 9.119 -7.560 -4.607 1.00 85.75 85 ILE A CA 1
ATOM 687 C C . ILE A 1 85 ? 9.224 -7.275 -6.108 1.00 85.75 85 ILE A C 1
ATOM 689 O O . ILE A 1 85 ? 9.813 -8.074 -6.838 1.00 85.75 85 ILE A O 1
ATOM 693 N N . GLY A 1 86 ? 8.648 -6.162 -6.557 1.00 81.00 86 GLY A N 1
ATOM 694 C CA . GLY A 1 86 ? 8.534 -5.753 -7.949 1.00 81.00 86 GLY A CA 1
ATOM 695 C C . GLY A 1 86 ? 9.892 -5.463 -8.569 1.00 81.00 86 GLY A C 1
ATOM 696 O O . GLY A 1 86 ? 10.212 -6.021 -9.617 1.00 81.00 86 GLY A O 1
ATOM 697 N N . HIS A 1 87 ? 10.734 -4.678 -7.899 1.00 76.94 87 HIS A N 1
ATOM 698 C CA . HIS A 1 87 ? 12.087 -4.398 -8.372 1.00 76.94 87 HIS A CA 1
ATOM 699 C C . HIS A 1 87 ? 13.032 -5.597 -8.174 1.00 76.94 87 HIS A C 1
ATOM 701 O O . HIS A 1 87 ? 13.964 -5.784 -8.961 1.00 76.94 87 HIS A O 1
ATOM 707 N N . GLY A 1 88 ? 12.782 -6.465 -7.184 1.00 67.25 88 GLY A N 1
ATOM 708 C CA . GLY A 1 88 ? 13.663 -7.595 -6.866 1.00 67.25 88 GLY A CA 1
ATOM 709 C C . GLY A 1 88 ? 15.087 -7.137 -6.514 1.00 67.25 88 GLY A C 1
ATOM 710 O O . GLY A 1 88 ? 15.285 -5.974 -6.196 1.00 67.25 88 GLY A O 1
ATOM 711 N N . PHE A 1 89 ? 16.089 -8.028 -6.575 1.00 56.91 89 PHE A N 1
ATOM 712 C CA . PHE A 1 89 ? 17.510 -7.685 -6.333 1.00 56.91 89 PHE A CA 1
ATOM 713 C C . PHE A 1 89 ? 18.247 -7.150 -7.586 1.00 56.91 89 PHE A C 1
ATOM 715 O O . PHE A 1 89 ? 19.361 -6.654 -7.504 1.00 56.91 89 PHE A O 1
ATOM 722 N N . LEU A 1 90 ? 17.660 -7.277 -8.781 1.00 53.56 90 LEU A N 1
ATOM 723 C CA . LEU A 1 90 ? 18.307 -6.877 -10.045 1.00 53.56 90 LEU A CA 1
ATOM 724 C C . LEU A 1 90 ? 17.697 -5.621 -10.677 1.00 53.56 90 LEU A C 1
ATOM 726 O O . LEU A 1 90 ? 18.344 -5.002 -11.517 1.00 53.56 90 LEU A O 1
ATOM 730 N N . GLY A 1 91 ? 16.507 -5.186 -10.247 1.00 51.84 91 GLY A N 1
ATOM 731 C CA . GLY A 1 91 ? 15.903 -3.929 -10.711 1.00 51.84 91 GLY A CA 1
ATOM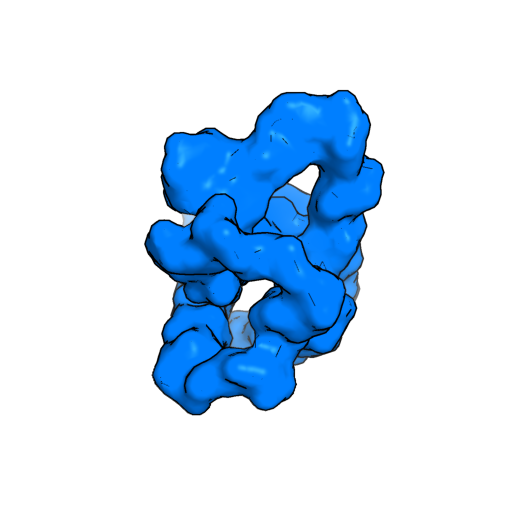 732 C C . GLY A 1 91 ? 16.746 -2.690 -10.393 1.00 51.84 91 GLY A C 1
ATOM 733 O O . GLY A 1 91 ? 16.555 -1.649 -11.003 1.00 51.84 91 GLY A O 1
ATOM 734 N N . HIS A 1 92 ? 17.734 -2.816 -9.501 1.00 51.59 92 HIS A N 1
ATOM 735 C CA . HIS A 1 92 ? 18.694 -1.765 -9.149 1.00 51.59 92 HIS A CA 1
ATOM 736 C C . HIS A 1 92 ? 19.664 -1.429 -10.290 1.00 51.59 92 HIS A C 1
ATOM 738 O O . HIS A 1 92 ? 20.240 -0.345 -10.300 1.00 51.59 92 HIS A O 1
ATOM 744 N N . LEU A 1 93 ? 19.898 -2.380 -11.204 1.00 52.16 93 LEU A N 1
ATOM 745 C CA . LEU A 1 93 ? 20.896 -2.264 -12.272 1.00 52.16 93 LEU A CA 1
ATOM 746 C C . LEU A 1 93 ? 20.295 -1.768 -13.593 1.00 52.16 93 LEU A C 1
ATOM 748 O O . LEU A 1 93 ? 21.030 -1.270 -14.438 1.00 52.16 93 LEU A O 1
ATOM 752 N N . TRP A 1 94 ? 18.974 -1.865 -13.767 1.00 49.53 94 TRP A N 1
ATOM 753 C CA . TRP A 1 94 ? 18.283 -1.444 -14.987 1.00 49.53 94 TRP A CA 1
ATOM 754 C C . TRP A 1 94 ? 16.938 -0.793 -14.646 1.00 49.53 94 TRP A C 1
ATOM 756 O O . TRP A 1 94 ? 15.909 -1.459 -14.564 1.00 49.53 94 TRP A O 1
ATOM 766 N N . HIS A 1 95 ? 16.940 0.530 -14.475 1.00 51.69 95 HIS A N 1
ATOM 767 C CA . HIS A 1 95 ? 15.715 1.327 -14.522 1.00 51.69 95 HIS A CA 1
ATOM 768 C C . HIS A 1 95 ? 15.531 1.840 -15.952 1.00 51.69 95 HIS A C 1
ATOM 770 O O . HIS A 1 95 ? 16.264 2.721 -16.400 1.00 51.69 95 HIS A O 1
ATOM 776 N N . TRP A 1 96 ? 14.549 1.301 -16.674 1.00 54.75 96 TRP A N 1
ATOM 777 C CA . TRP A 1 96 ? 14.050 1.926 -17.899 1.00 54.75 96 TRP A CA 1
ATOM 778 C C . TRP A 1 96 ? 12.529 2.091 -17.824 1.00 54.75 96 TRP A C 1
ATOM 780 O O . TRP A 1 96 ? 11.871 1.286 -17.151 1.00 54.75 96 TRP A O 1
ATOM 790 N N . PRO A 1 97 ? 11.958 3.133 -18.461 1.00 52.00 97 PRO A N 1
ATOM 791 C CA . PRO A 1 97 ? 10.535 3.433 -18.360 1.00 52.00 97 PRO A CA 1
ATOM 792 C C . PRO A 1 97 ? 9.684 2.215 -18.731 1.00 52.00 97 PRO A C 1
ATOM 794 O O . PRO A 1 97 ? 9.815 1.663 -19.819 1.00 52.00 97 PRO A O 1
ATOM 797 N N . GLY A 1 98 ? 8.813 1.788 -17.815 1.00 54.72 98 GLY A N 1
ATOM 798 C CA . GLY A 1 98 ? 7.890 0.673 -18.035 1.00 54.72 98 GLY A CA 1
ATOM 799 C C . GLY A 1 98 ? 8.297 -0.660 -17.405 1.00 54.72 98 GLY A C 1
ATOM 800 O O . GLY A 1 98 ? 7.418 -1.491 -17.218 1.00 54.72 98 GLY A O 1
ATOM 801 N N . ILE A 1 99 ? 9.547 -0.864 -16.966 1.00 60.84 99 ILE A N 1
ATOM 802 C CA . ILE A 1 99 ? 9.971 -2.145 -16.353 1.00 60.84 99 ILE A CA 1
ATOM 803 C C . ILE A 1 99 ? 9.170 -2.508 -15.083 1.00 60.84 99 ILE A C 1
ATOM 805 O O . ILE A 1 99 ? 9.060 -3.673 -14.697 1.00 60.84 99 ILE A O 1
ATOM 809 N N . ASP A 1 100 ? 8.550 -1.516 -14.451 1.00 61.66 100 ASP A N 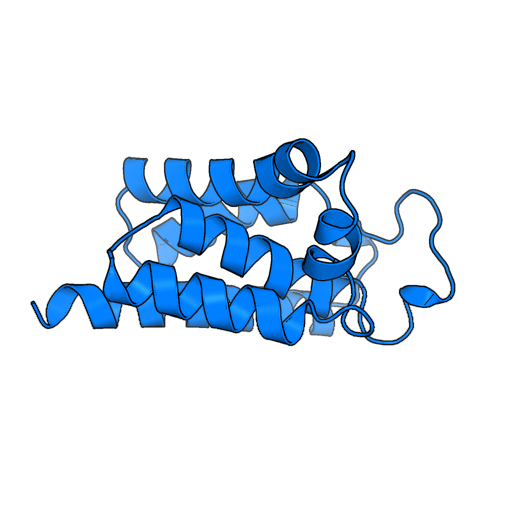1
ATOM 810 C CA . ASP A 1 100 ? 7.779 -1.663 -13.215 1.00 61.66 100 ASP A CA 1
ATOM 811 C C . ASP A 1 100 ? 6.290 -1.943 -13.445 1.00 61.66 100 ASP A C 1
ATOM 813 O O . ASP A 1 100 ? 5.534 -2.094 -12.482 1.00 61.66 100 ASP A O 1
ATOM 817 N N . ARG A 1 101 ? 5.857 -2.048 -14.709 1.00 68.25 101 ARG A N 1
ATOM 818 C CA . ARG A 1 101 ? 4.496 -2.480 -15.027 1.00 68.25 101 ARG A CA 1
ATOM 819 C C . ARG A 1 101 ? 4.343 -3.968 -14.755 1.00 68.25 101 ARG A C 1
ATOM 821 O O . ARG A 1 101 ? 5.145 -4.793 -15.200 1.00 68.25 101 ARG A O 1
ATOM 828 N N . LEU A 1 102 ? 3.259 -4.323 -14.075 1.00 68.56 102 LEU A N 1
ATOM 829 C CA . LEU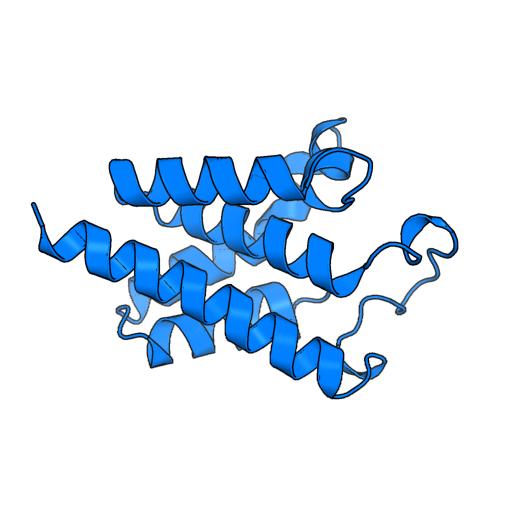 A 1 102 ? 2.948 -5.707 -13.735 1.00 68.56 102 LEU A CA 1
ATOM 830 C C . LEU A 1 102 ? 2.793 -6.598 -14.982 1.00 68.56 102 LEU A C 1
ATOM 832 O O . LEU A 1 102 ? 3.061 -7.799 -14.928 1.00 68.56 102 LEU A O 1
ATOM 836 N N . GLU A 1 103 ? 2.350 -6.041 -16.113 1.00 72.00 103 GLU A N 1
ATOM 837 C CA . GLU A 1 103 ? 2.211 -6.713 -17.423 1.00 72.00 103 GLU A CA 1
ATOM 838 C C . GLU A 1 103 ? 3.516 -7.293 -17.971 1.00 72.00 103 GLU A C 1
ATOM 840 O O . GLU A 1 103 ? 3.493 -8.332 -18.624 1.00 72.00 103 GLU A O 1
ATOM 845 N N . HIS A 1 104 ? 4.660 -6.708 -17.622 1.00 72.25 104 HIS A N 1
ATOM 846 C CA . HIS A 1 104 ? 5.969 -7.203 -18.050 1.00 72.25 104 HIS A CA 1
ATOM 847 C C . HIS A 1 104 ? 6.597 -8.185 -17.054 1.00 72.25 104 HIS A C 1
ATOM 849 O O . HIS A 1 104 ? 7.691 -8.702 -17.285 1.00 72.25 104 HIS A O 1
ATOM 855 N N . ARG A 1 105 ? 5.930 -8.457 -15.925 1.00 73.62 105 ARG A N 1
ATOM 856 C CA . ARG A 1 105 ? 6.437 -9.351 -14.881 1.00 73.62 105 ARG A CA 1
ATOM 857 C C . ARG A 1 105 ? 5.868 -10.756 -15.050 1.00 73.62 105 ARG A C 1
ATOM 859 O O . ARG A 1 105 ? 4.672 -10.949 -15.258 1.00 73.62 105 ARG A O 1
ATOM 866 N N . GLY A 1 106 ? 6.737 -11.754 -14.891 1.00 79.44 106 GLY A N 1
ATOM 867 C CA . GLY A 1 106 ? 6.347 -13.159 -14.969 1.00 79.44 106 GLY A CA 1
ATOM 868 C C . GLY A 1 106 ? 5.287 -13.543 -13.922 1.00 79.44 106 GLY A C 1
ATOM 869 O O . GLY A 1 106 ? 5.212 -12.941 -12.844 1.00 79.44 106 GLY A O 1
ATOM 870 N N . PRO A 1 107 ? 4.498 -14.600 -14.177 1.00 82.56 107 PRO A N 1
ATOM 871 C CA . PRO A 1 107 ? 3.373 -14.995 -13.324 1.00 82.56 107 PRO A CA 1
ATOM 872 C C . PRO A 1 107 ? 3.786 -15.350 -11.884 1.00 82.56 107 PRO A C 1
ATOM 874 O O . PRO A 1 107 ? 2.987 -15.225 -10.958 1.00 82.56 107 PRO A O 1
ATOM 877 N N . GLY A 1 108 ? 5.042 -15.754 -11.664 1.00 85.56 108 GLY A N 1
ATOM 878 C CA . GLY A 1 108 ? 5.584 -15.987 -10.322 1.00 85.56 108 GLY A CA 1
ATOM 879 C C . GLY A 1 108 ? 5.690 -14.715 -9.473 1.00 85.56 108 GLY A C 1
ATOM 880 O O . GLY A 1 108 ? 5.355 -14.750 -8.291 1.00 85.56 108 GLY A O 1
ATOM 881 N N . VAL A 1 109 ? 6.097 -13.589 -10.074 1.00 85.56 109 VAL A N 1
ATOM 882 C CA . VAL A 1 109 ? 6.196 -12.292 -9.381 1.00 85.56 109 VAL A CA 1
ATOM 883 C C . VAL A 1 109 ? 4.805 -11.803 -9.005 1.00 85.56 109 VAL A C 1
ATOM 885 O O . VAL A 1 109 ? 4.591 -11.475 -7.844 1.00 85.56 109 VAL A O 1
ATOM 888 N N . ARG A 1 110 ? 3.846 -11.868 -9.940 1.00 86.56 110 ARG A N 1
ATOM 889 C CA . ARG A 1 110 ? 2.433 -11.526 -9.696 1.00 86.56 110 ARG A CA 1
ATOM 890 C C . ARG A 1 110 ? 1.862 -12.273 -8.488 1.00 86.56 110 ARG A C 1
ATOM 892 O O . ARG A 1 110 ? 1.397 -11.646 -7.543 1.00 86.56 110 ARG A O 1
ATOM 899 N N . ARG A 1 111 ? 1.992 -13.607 -8.468 1.00 89.81 111 ARG A N 1
ATOM 900 C CA . ARG A 1 111 ? 1.522 -14.443 -7.347 1.00 89.81 111 ARG A CA 1
ATOM 901 C C . ARG A 1 111 ? 2.216 -14.118 -6.027 1.00 89.81 111 ARG A C 1
ATOM 903 O O . ARG A 1 111 ? 1.593 -14.199 -4.971 1.00 89.81 111 ARG A O 1
ATOM 910 N N . ARG A 1 112 ? 3.516 -13.810 -6.063 1.00 91.19 112 ARG A N 1
ATOM 911 C CA . ARG A 1 112 ? 4.279 -13.450 -4.861 1.00 91.19 112 ARG A CA 1
ATOM 912 C C . ARG A 1 112 ? 3.816 -12.110 -4.296 1.00 91.19 112 ARG A C 1
ATOM 914 O O . ARG A 1 112 ? 3.671 -12.013 -3.083 1.00 91.19 112 ARG A O 1
ATOM 921 N N . LEU A 1 113 ? 3.593 -11.130 -5.167 1.00 91.88 113 LEU A N 1
ATOM 922 C CA . LEU A 1 113 ? 3.072 -9.810 -4.826 1.00 91.88 113 LEU A CA 1
ATOM 923 C C . LEU A 1 113 ? 1.715 -9.922 -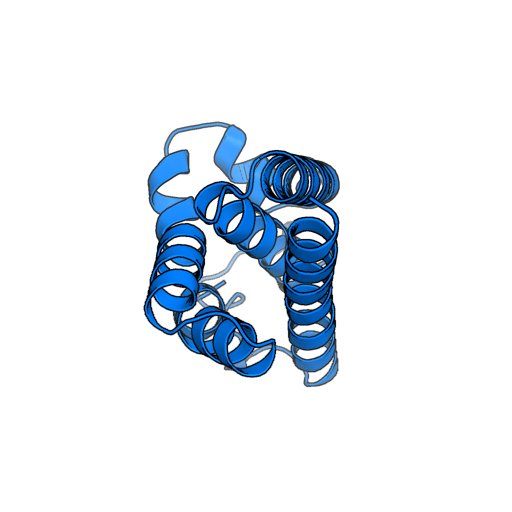4.144 1.00 91.88 113 LEU A C 1
ATOM 925 O O . LEU A 1 113 ? 1.595 -9.543 -2.985 1.00 91.88 113 LEU A O 1
ATOM 929 N N . GLU A 1 114 ? 0.755 -10.562 -4.812 1.00 94.62 114 GLU A N 1
ATOM 930 C CA . GLU A 1 114 ? -0.584 -10.779 -4.267 1.00 94.62 114 GLU A CA 1
ATOM 931 C C . GLU A 1 114 ? -0.521 -11.471 -2.902 1.00 94.62 114 GLU A C 1
ATOM 933 O O . GLU A 1 114 ? -1.039 -10.960 -1.911 1.00 94.62 114 GLU A O 1
ATOM 938 N N . ARG A 1 115 ? 0.173 -12.614 -2.816 1.00 95.88 115 ARG A N 1
ATOM 939 C CA . ARG A 1 115 ? 0.271 -13.382 -1.569 1.00 95.88 115 ARG A CA 1
ATOM 940 C C . ARG A 1 115 ? 0.873 -12.558 -0.432 1.00 95.88 115 ARG A C 1
ATOM 942 O O . ARG A 1 115 ? 0.429 -12.677 0.708 1.00 95.88 115 ARG A O 1
ATOM 949 N N . ALA A 1 116 ? 1.914 -11.779 -0.713 1.00 95.31 116 ALA A N 1
ATOM 950 C CA . ALA A 1 116 ? 2.589 -10.983 0.301 1.00 95.31 116 ALA A CA 1
ATOM 951 C C . ALA A 1 116 ? 1.723 -9.800 0.758 1.00 95.31 116 ALA A C 1
ATOM 953 O O . ALA A 1 116 ? 1.584 -9.599 1.964 1.00 95.31 116 ALA A O 1
ATOM 954 N N . SER A 1 117 ? 1.099 -9.075 -0.176 1.00 96.50 117 SER A N 1
ATOM 955 C CA . SER A 1 117 ? 0.191 -7.963 0.129 1.00 96.50 117 SER A CA 1
ATOM 956 C C . SER A 1 117 ? -1.011 -8.429 0.949 1.00 96.50 117 SER A C 1
ATOM 958 O O . SER A 1 117 ? -1.262 -7.894 2.028 1.00 96.50 117 SER A O 1
ATOM 960 N N . ARG A 1 118 ? -1.685 -9.501 0.515 1.00 97.25 118 ARG A N 1
ATOM 961 C CA . ARG A 1 118 ? -2.822 -10.095 1.240 1.00 97.25 118 ARG A CA 1
ATOM 962 C C . ARG A 1 118 ? -2.441 -10.560 2.640 1.00 97.25 118 ARG A C 1
ATOM 964 O O . ARG A 1 118 ? -3.172 -10.325 3.593 1.00 97.25 118 ARG A O 1
ATOM 971 N N . ARG A 1 119 ? -1.246 -11.135 2.809 1.00 96.06 119 ARG A N 1
ATOM 972 C CA . ARG A 1 119 ? -0.743 -11.507 4.138 1.00 96.06 119 ARG A CA 1
ATOM 973 C C . ARG A 1 119 ? -0.602 -10.294 5.063 1.00 96.06 119 ARG A C 1
ATOM 975 O O . ARG A 1 119 ? -0.921 -10.413 6.241 1.00 96.06 119 ARG A O 1
ATOM 982 N N . VAL A 1 120 ? -0.100 -9.159 4.574 1.00 95.75 120 VAL A N 1
ATOM 983 C CA . VAL A 1 120 ? 0.032 -7.934 5.385 1.00 95.75 120 VAL A CA 1
ATOM 984 C C . VAL A 1 120 ? -1.334 -7.385 5.793 1.00 95.75 120 VAL A C 1
ATOM 986 O O . VAL A 1 120 ? -1.533 -7.098 6.972 1.00 95.75 120 VAL A O 1
ATOM 989 N N . LEU A 1 121 ? -2.281 -7.340 4.857 1.00 97.00 121 LEU A N 1
ATOM 990 C CA . LEU A 1 121 ? -3.675 -6.964 5.112 1.00 97.00 121 LEU A CA 1
ATOM 991 C C . LEU A 1 121 ? -4.319 -7.858 6.188 1.00 97.00 121 LEU A C 1
ATOM 993 O O . LEU A 1 121 ? -4.812 -7.359 7.200 1.00 97.00 121 LEU A O 1
ATOM 997 N N . ALA A 1 122 ? -4.224 -9.181 6.031 1.00 94.81 122 ALA A N 1
ATOM 998 C CA . ALA A 1 122 ? -4.768 -10.150 6.983 1.00 94.81 122 ALA A CA 1
ATOM 999 C C . ALA A 1 122 ? -4.156 -10.012 8.388 1.00 94.81 122 ALA A C 1
ATOM 1001 O O . ALA A 1 122 ? -4.865 -10.065 9.393 1.00 94.81 122 ALA A O 1
ATOM 1002 N N . MET A 1 123 ? -2.835 -9.804 8.478 1.00 91.88 123 MET A N 1
ATOM 1003 C CA . MET A 1 123 ? -2.154 -9.600 9.763 1.00 91.88 123 MET A CA 1
ATOM 1004 C C . MET A 1 123 ? -2.647 -8.342 10.488 1.00 91.88 123 MET A C 1
ATOM 1006 O O . MET A 1 123 ? -2.726 -8.347 11.718 1.00 91.88 123 MET A O 1
ATOM 1010 N N . HIS A 1 124 ? -2.976 -7.277 9.752 1.00 93.56 124 HIS A N 1
ATOM 1011 C CA . HIS A 1 124 ? -3.526 -6.056 10.334 1.00 93.56 124 HIS A CA 1
ATOM 1012 C C . HIS A 1 124 ? -4.935 -6.290 10.907 1.00 93.56 124 HIS A C 1
ATOM 1014 O O . HIS A 1 124 ? -5.185 -5.955 12.065 1.00 93.56 124 HIS A O 1
ATOM 1020 N N . LEU A 1 125 ? -5.826 -6.954 10.160 1.00 89.75 125 LEU A N 1
ATOM 1021 C CA . LEU A 1 125 ? -7.179 -7.285 10.637 1.00 89.75 125 LEU A CA 1
ATOM 1022 C C . LEU A 1 125 ? -7.168 -8.179 11.883 1.00 89.75 125 LEU A C 1
ATOM 1024 O O . LEU A 1 125 ? -7.891 -7.920 12.844 1.00 89.75 125 LEU A O 1
ATOM 1028 N N . GLN A 1 126 ? -6.296 -9.191 11.915 1.00 87.56 126 GLN A N 1
ATOM 1029 C CA . GLN A 1 126 ? -6.123 -10.054 13.091 1.00 87.56 126 GLN A CA 1
ATOM 1030 C C . GLN A 1 126 ? -5.646 -9.283 14.333 1.00 87.56 126 GLN A C 1
ATOM 1032 O O . GLN A 1 126 ? -5.922 -9.699 15.458 1.00 87.56 126 GLN A O 1
ATOM 1037 N N . GLY A 1 127 ? -4.921 -8.176 14.141 1.00 78.56 127 GLY A N 1
ATOM 1038 C CA . GLY A 1 127 ? -4.520 -7.270 15.215 1.00 78.56 127 GLY A CA 1
ATOM 1039 C C . GLY A 1 127 ? -5.689 -6.464 15.784 1.00 78.56 127 GLY A C 1
ATOM 1040 O O . GLY A 1 127 ? -5.787 -6.346 17.001 1.00 78.56 127 GLY A O 1
ATOM 1041 N N . ARG A 1 128 ? -6.602 -5.982 14.926 1.00 73.19 128 ARG A N 1
ATOM 1042 C CA . ARG A 1 128 ? -7.778 -5.185 15.335 1.00 73.19 128 ARG A CA 1
ATOM 1043 C C . ARG A 1 128 ? -8.789 -5.980 16.167 1.00 73.19 128 ARG A C 1
ATOM 1045 O O . ARG A 1 128 ? -9.433 -5.408 17.032 1.00 73.19 128 ARG A O 1
ATOM 1052 N N . GLY A 1 129 ? -8.909 -7.290 15.945 1.00 59.16 129 GLY A N 1
ATOM 1053 C CA . GLY A 1 129 ? -9.839 -8.156 16.687 1.00 59.16 129 GLY A CA 1
ATOM 1054 C C . GLY A 1 129 ? -9.392 -8.568 18.098 1.00 59.16 129 GLY A C 1
ATOM 1055 O O . GLY A 1 129 ? -10.056 -9.397 18.714 1.00 59.16 129 GLY A O 1
ATOM 1056 N N . ARG A 1 130 ? -8.251 -8.069 18.594 1.00 53.72 130 ARG A N 1
ATOM 1057 C CA . ARG A 1 130 ? -7.704 -8.390 19.930 1.00 53.72 130 ARG A CA 1
ATOM 1058 C C . ARG A 1 130 ? -7.729 -7.209 20.914 1.00 53.72 130 ARG A C 1
ATOM 1060 O O . ARG A 1 130 ? -7.085 -7.309 21.957 1.00 53.72 130 ARG A O 1
ATOM 1067 N N . GLY A 1 131 ? -8.412 -6.119 20.564 1.00 44.12 131 GLY A N 1
ATOM 1068 C CA . GLY A 1 131 ? -8.609 -4.936 21.410 1.00 44.12 131 GLY A CA 1
ATOM 1069 C C . GLY A 1 131 ? -9.929 -4.968 22.160 1.00 44.12 131 GLY A C 1
ATOM 1070 O O . GLY A 1 131 ? -10.907 -5.490 21.581 1.00 44.12 131 GLY A O 1
#

Radius of gyration: 13.83 Å; chains: 1; bounding box: 36×31×40 Å